Protein AF-A0A6N7SRK1-F1 (afdb_monomer_lite)

Radius of gyration: 11.83 Å; chains: 1; bounding box: 24×28×29 Å

Sequence (54 aa):
MNKKPDIEFRCEKCGSPQPKNDKKSNENYDVFDCNQVCECGGKFCMYMIGHKIG

Structure (mmCIF, N/CA/C/O backbone):
data_AF-A0A6N7SRK1-F1
#
_entry.id   AF-A0A6N7SRK1-F1
#
loop_
_atom_site.group_PDB
_atom_site.id
_atom_site.type_symbol
_atom_site.label_atom_id
_atom_site.label_alt_id
_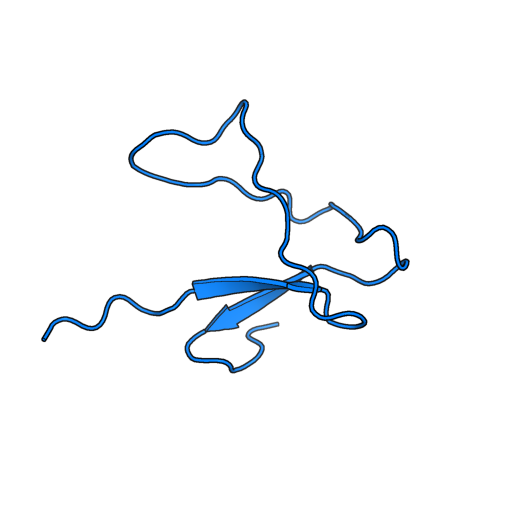atom_site.label_comp_id
_atom_site.label_asym_id
_atom_site.label_entity_id
_atom_site.label_seq_id
_atom_site.pdbx_PDB_ins_code
_atom_site.Cartn_x
_atom_site.Cartn_y
_atom_site.Cartn_z
_atom_site.occupancy
_atom_site.B_iso_or_equiv
_atom_site.auth_seq_id
_atom_site.auth_comp_id
_atom_site.auth_asym_id
_atom_site.auth_atom_id
_atom_site.pdbx_PDB_model_num
ATOM 1 N N . MET A 1 1 ? 10.744 -17.819 -20.093 1.00 45.47 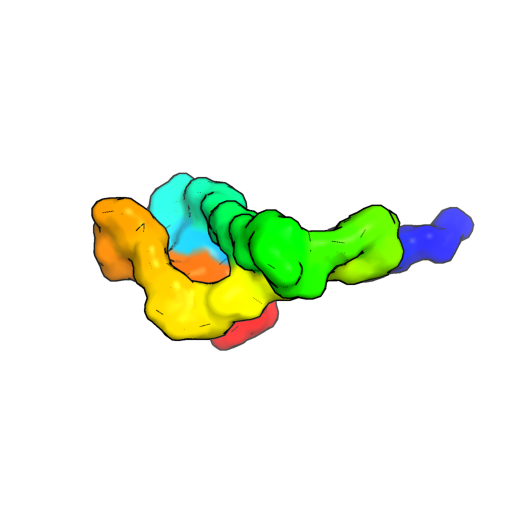1 MET A N 1
ATOM 2 C CA . MET A 1 1 ? 9.879 -16.671 -19.742 1.00 45.47 1 MET A CA 1
ATOM 3 C C . MET A 1 1 ? 10.288 -16.209 -18.360 1.00 45.47 1 MET A C 1
ATOM 5 O O . MET A 1 1 ? 10.120 -16.973 -17.419 1.00 45.47 1 MET A O 1
ATOM 9 N N . ASN A 1 2 ? 10.910 -15.035 -18.254 1.00 47.19 2 ASN A N 1
ATOM 10 C CA . ASN A 1 2 ? 11.319 -14.458 -16.976 1.00 47.19 2 ASN A CA 1
ATOM 11 C C . ASN A 1 2 ? 10.029 -14.069 -16.234 1.00 47.19 2 ASN A C 1
ATOM 13 O O . ASN A 1 2 ? 9.487 -12.991 -16.470 1.00 47.19 2 ASN A O 1
ATOM 17 N N . LYS A 1 3 ? 9.443 -15.005 -15.475 1.00 60.50 3 LYS A N 1
ATOM 18 C CA . LYS A 1 3 ? 8.237 -14.750 -14.684 1.00 60.50 3 LYS A CA 1
ATOM 19 C C . LYS A 1 3 ? 8.664 -13.760 -13.611 1.00 60.50 3 LYS A C 1
ATOM 21 O O . LYS A 1 3 ? 9.291 -14.157 -12.633 1.00 60.50 3 LYS A O 1
ATOM 26 N N . LYS A 1 4 ? 8.417 -12.468 -13.848 1.00 61.88 4 LYS A N 1
ATOM 27 C CA . LYS A 1 4 ? 8.523 -11.461 -12.793 1.00 61.88 4 LYS A CA 1
ATOM 28 C C . LYS A 1 4 ? 7.733 -12.011 -11.597 1.00 61.88 4 LYS A C 1
ATOM 30 O O . LYS A 1 4 ? 6.652 -12.557 -11.833 1.00 61.88 4 LYS A O 1
ATOM 35 N N . PRO A 1 5 ? 8.282 -11.976 -10.373 1.00 65.81 5 PRO A N 1
ATOM 36 C CA . PRO A 1 5 ? 7.543 -12.444 -9.214 1.00 65.81 5 PRO A CA 1
ATOM 37 C C . PRO A 1 5 ? 6.233 -11.659 -9.153 1.00 65.81 5 PRO A C 1
ATOM 39 O O . PRO A 1 5 ? 6.247 -10.429 -9.171 1.00 65.81 5 PRO A O 1
ATOM 42 N N . ASP A 1 6 ? 5.120 -12.385 -9.177 1.00 79.50 6 ASP A N 1
ATOM 43 C CA . ASP A 1 6 ? 3.781 -11.816 -9.078 1.00 79.50 6 ASP A CA 1
ATOM 44 C C . ASP A 1 6 ? 3.597 -11.394 -7.619 1.00 79.50 6 ASP A C 1
ATOM 46 O O . ASP A 1 6 ? 3.359 -12.239 -6.750 1.00 79.50 6 ASP A O 1
ATOM 50 N N . ILE A 1 7 ? 3.919 -10.129 -7.338 1.00 85.06 7 ILE A N 1
ATOM 51 C CA . ILE A 1 7 ? 3.863 -9.526 -6.007 1.00 85.06 7 ILE A CA 1
ATOM 52 C C . ILE A 1 7 ? 2.587 -8.696 -5.941 1.00 85.06 7 ILE A C 1
ATOM 54 O O . ILE A 1 7 ? 2.453 -7.697 -6.645 1.00 85.06 7 ILE A O 1
ATOM 58 N N . GLU A 1 8 ? 1.682 -9.084 -5.052 1.00 87.38 8 GLU A N 1
ATOM 59 C CA . GLU A 1 8 ? 0.403 -8.418 -4.839 1.00 87.38 8 GLU A CA 1
ATOM 60 C C . GLU A 1 8 ? 0.266 -8.014 -3.372 1.00 87.38 8 GLU A C 1
ATOM 62 O O . GLU A 1 8 ? 0.477 -8.820 -2.467 1.00 87.38 8 GLU A O 1
ATOM 67 N N . PHE A 1 9 ? -0.145 -6.777 -3.109 1.00 89.00 9 PHE A N 1
ATOM 68 C CA . PHE A 1 9 ? -0.538 -6.357 -1.767 1.00 89.00 9 PHE A CA 1
ATOM 69 C C . PHE A 1 9 ? -2.054 -6.423 -1.667 1.00 89.00 9 PHE A C 1
ATOM 71 O O . PHE A 1 9 ? -2.761 -5.711 -2.379 1.00 89.00 9 PHE A O 1
ATOM 78 N N . ARG A 1 10 ? -2.574 -7.282 -0.789 1.00 90.62 10 ARG A N 1
ATOM 79 C CA . ARG A 1 10 ? -4.022 -7.428 -0.583 1.00 90.62 10 ARG A CA 1
ATOM 80 C C . ARG A 1 10 ? -4.372 -7.649 0.877 1.00 90.62 10 ARG A C 1
ATOM 82 O O . ARG A 1 10 ? -3.551 -8.095 1.679 1.00 90.62 10 ARG A O 1
ATOM 89 N N . CYS A 1 11 ? -5.606 -7.312 1.227 1.00 92.31 11 CYS A N 1
ATOM 90 C CA . CYS A 1 11 ? -6.111 -7.443 2.578 1.00 92.31 11 CYS A CA 1
ATOM 91 C C . CYS A 1 11 ? -6.232 -8.919 2.958 1.00 92.31 11 CYS A C 1
ATOM 93 O O . CYS A 1 11 ? -6.804 -9.714 2.218 1.00 92.31 11 CYS A O 1
ATOM 95 N N . GLU A 1 12 ? -5.755 -9.282 4.144 1.00 90.06 12 GLU A N 1
ATOM 96 C CA . GLU A 1 12 ? -5.840 -10.659 4.640 1.00 90.06 12 GLU A CA 1
ATOM 97 C C . GLU A 1 12 ? -7.263 -11.121 4.992 1.00 90.06 12 GLU A C 1
ATOM 99 O O . GLU A 1 12 ? -7.501 -12.321 5.078 1.00 90.06 12 GLU A O 1
ATOM 104 N N . LYS A 1 13 ? -8.204 -10.191 5.204 1.00 89.75 13 LYS A N 1
ATOM 105 C CA . LYS A 1 13 ? -9.590 -10.519 5.571 1.00 89.75 13 LYS A CA 1
ATOM 106 C C . LYS A 1 13 ? -10.522 -10.564 4.368 1.00 89.75 13 LYS A C 1
ATOM 108 O O . LYS A 1 13 ? -11.210 -11.555 4.164 1.00 89.75 13 LYS A O 1
ATOM 113 N N . CYS A 1 14 ? -10.571 -9.479 3.598 1.00 91.50 14 CYS A N 1
ATOM 114 C CA . CYS A 1 14 ? -11.507 -9.345 2.479 1.00 91.50 14 CYS A CA 1
ATOM 115 C C . CYS A 1 14 ? -10.868 -9.600 1.110 1.00 91.50 14 CYS A C 1
ATOM 117 O O . CYS A 1 14 ? -11.582 -9.634 0.115 1.00 91.50 14 CYS A O 1
ATOM 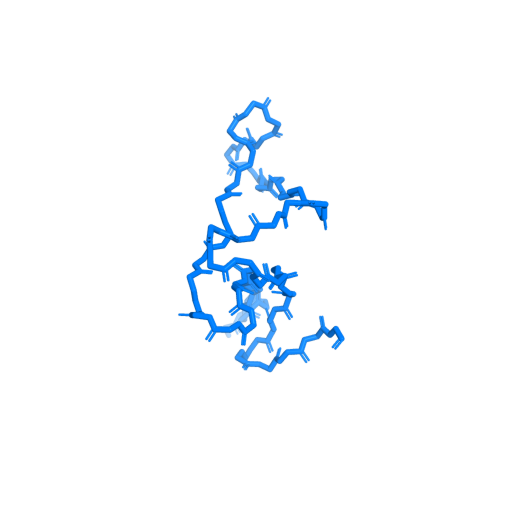119 N N . GLY A 1 15 ? -9.541 -9.739 1.029 1.00 87.44 15 GLY A N 1
ATOM 120 C CA . GLY A 1 15 ? -8.837 -9.930 -0.240 1.00 87.44 15 GLY A CA 1
ATOM 121 C C . GLY A 1 15 ? -8.744 -8.680 -1.118 1.00 87.44 15 GLY A C 1
ATOM 122 O O . GLY A 1 15 ? -8.149 -8.759 -2.188 1.00 87.44 15 GLY A O 1
ATOM 123 N N . SER A 1 16 ? -9.284 -7.533 -0.685 1.00 90.88 16 SER A N 1
ATOM 124 C CA . SER A 1 16 ? -9.216 -6.287 -1.456 1.00 90.88 16 SER A CA 1
ATOM 125 C C . SER A 1 16 ? -7.764 -5.872 -1.707 1.00 90.88 16 SER A C 1
ATOM 127 O O . SER A 1 16 ? -6.959 -5.936 -0.772 1.00 90.88 16 SER A O 1
ATOM 129 N N . PRO A 1 17 ? -7.417 -5.421 -2.923 1.00 90.19 17 PRO A N 1
ATOM 130 C CA . PRO A 1 17 ? -6.077 -4.935 -3.218 1.00 90.19 17 PRO A CA 1
ATOM 131 C C . PRO A 1 17 ? -5.765 -3.687 -2.389 1.00 90.19 17 PRO A C 1
ATOM 133 O O . PRO A 1 17 ? -6.647 -2.875 -2.095 1.00 90.19 17 PRO A O 1
ATOM 136 N N . GLN A 1 18 ? -4.504 -3.540 -1.998 1.00 89.56 18 GLN A N 1
ATOM 137 C CA . GLN A 1 18 ? -4.036 -2.331 -1.347 1.00 89.56 18 GLN A CA 1
ATOM 138 C C . GLN A 1 18 ? -3.938 -1.210 -2.389 1.00 89.56 18 GLN A C 1
ATOM 140 O O . GLN A 1 18 ? -3.259 -1.392 -3.403 1.00 89.56 18 GLN A O 1
ATOM 145 N N . PRO A 1 19 ? -4.576 -0.047 -2.175 1.00 88.94 19 PRO A N 1
ATOM 146 C CA . PRO A 1 19 ? -4.384 1.079 -3.069 1.00 88.94 19 PRO A CA 1
ATOM 147 C C . PRO A 1 19 ? -2.942 1.576 -2.952 1.00 88.94 19 PRO A C 1
ATOM 149 O O . PRO A 1 19 ? -2.364 1.651 -1.863 1.00 88.94 19 PRO A O 1
ATOM 152 N N . LYS A 1 20 ? -2.351 1.903 -4.096 1.00 89.38 20 LYS A N 1
ATOM 153 C CA . LYS A 1 20 ? -1.028 2.512 -4.141 1.00 89.38 20 LYS A CA 1
ATOM 154 C C . LYS A 1 20 ? -1.095 3.973 -3.720 1.00 89.38 20 LYS A C 1
ATOM 156 O O . LYS A 1 20 ? -2.117 4.641 -3.840 1.00 89.38 20 LYS A O 1
ATOM 161 N N . ASN A 1 21 ? 0.023 4.490 -3.240 1.00 88.56 21 ASN A N 1
ATOM 162 C CA . ASN A 1 21 ? 0.177 5.902 -2.958 1.00 88.56 21 ASN A CA 1
ATOM 163 C C . ASN A 1 21 ? 0.500 6.631 -4.264 1.00 88.56 21 ASN A C 1
ATOM 165 O O . ASN A 1 21 ? 1.668 6.725 -4.645 1.00 88.56 21 ASN A O 1
ATOM 169 N N . ASP A 1 22 ? -0.518 7.157 -4.945 1.00 85.38 22 ASP A N 1
ATOM 170 C CA . ASP A 1 22 ? -0.362 7.840 -6.239 1.00 85.38 22 ASP A CA 1
ATOM 171 C C . ASP A 1 22 ? 0.587 9.047 -6.190 1.00 85.38 22 ASP A C 1
ATOM 173 O O . ASP A 1 22 ? 1.167 9.417 -7.203 1.00 85.38 22 ASP A O 1
ATOM 177 N N . LYS A 1 23 ? 0.811 9.650 -5.012 1.00 88.75 23 LYS A N 1
ATOM 178 C CA . LYS A 1 23 ? 1.761 10.768 -4.863 1.00 88.75 23 LYS A CA 1
ATOM 179 C C . LYS A 1 23 ? 3.223 10.322 -4.867 1.00 88.75 23 LYS A C 1
ATOM 181 O O . LYS A 1 23 ? 4.102 11.142 -5.112 1.00 88.75 23 LYS A O 1
ATOM 186 N N . LYS A 1 24 ? 3.489 9.064 -4.508 1.00 88.88 24 LYS A N 1
ATOM 187 C CA . LYS A 1 24 ? 4.844 8.495 -4.412 1.00 88.88 24 LYS A CA 1
ATOM 188 C C . LYS A 1 24 ? 5.136 7.458 -5.493 1.00 88.88 24 LYS A C 1
ATOM 190 O O . LYS A 1 24 ? 6.303 7.156 -5.723 1.00 88.88 24 LYS A O 1
ATOM 195 N N . SER A 1 25 ? 4.093 6.916 -6.112 1.00 89.62 25 SER A N 1
ATOM 196 C CA . SER A 1 25 ? 4.181 5.950 -7.206 1.00 89.62 25 SER A CA 1
ATOM 197 C C . SER A 1 25 ? 4.475 6.664 -8.523 1.00 89.62 25 SER A C 1
ATOM 199 O O . SER A 1 25 ? 4.079 7.812 -8.718 1.00 89.62 25 SER A O 1
ATOM 201 N N . ASN A 1 26 ? 5.165 5.987 -9.433 1.00 89.56 26 ASN A N 1
ATOM 202 C CA . ASN A 1 26 ? 5.420 6.469 -10.787 1.00 89.56 26 ASN A CA 1
ATOM 203 C C . ASN A 1 26 ? 5.285 5.322 -11.803 1.00 89.56 26 ASN A C 1
ATOM 205 O O . ASN A 1 26 ? 4.856 4.226 -11.459 1.00 89.56 26 ASN A O 1
ATOM 209 N N . GLU A 1 27 ? 5.635 5.571 -13.065 1.00 89.56 27 GLU A N 1
ATOM 210 C CA . GLU A 1 27 ? 5.548 4.568 -14.139 1.00 89.56 27 GLU A CA 1
ATOM 211 C C . GLU A 1 27 ? 6.470 3.349 -13.950 1.00 89.56 27 GLU A C 1
ATOM 213 O O . GLU A 1 27 ? 6.220 2.295 -14.530 1.00 89.56 27 GLU A O 1
ATOM 218 N N . ASN A 1 28 ? 7.525 3.479 -13.141 1.00 85.62 28 ASN A N 1
ATOM 219 C CA . ASN A 1 28 ? 8.531 2.439 -12.936 1.00 85.62 28 ASN A CA 1
ATOM 220 C C . ASN A 1 28 ? 8.299 1.630 -11.655 1.00 85.62 28 ASN A C 1
ATOM 222 O O . ASN A 1 28 ? 8.681 0.461 -11.601 1.00 85.62 28 ASN A O 1
ATOM 226 N N . TYR A 1 29 ? 7.714 2.237 -10.618 1.00 82.75 29 TYR A N 1
ATOM 227 C CA . TYR A 1 29 ? 7.454 1.579 -9.343 1.00 82.75 29 TYR A CA 1
ATOM 228 C C . TYR A 1 29 ? 6.190 2.108 -8.655 1.00 82.75 29 TYR A C 1
ATOM 230 O O . TYR A 1 29 ? 5.920 3.310 -8.619 1.00 82.75 29 TYR A O 1
ATOM 238 N N . ASP A 1 30 ? 5.461 1.192 -8.021 1.00 87.44 30 ASP A N 1
ATOM 239 C CA . ASP A 1 30 ? 4.334 1.510 -7.151 1.00 87.44 30 ASP A CA 1
ATOM 240 C C . ASP A 1 30 ? 4.785 1.513 -5.683 1.00 87.44 30 ASP A C 1
ATOM 242 O O . ASP A 1 30 ? 5.510 0.624 -5.229 1.00 87.44 30 ASP A O 1
ATOM 246 N N . VAL A 1 31 ? 4.364 2.530 -4.930 1.00 89.00 31 VAL A N 1
ATOM 247 C CA . VAL A 1 31 ? 4.649 2.663 -3.496 1.00 89.00 31 VAL A CA 1
ATOM 248 C C . VAL A 1 31 ? 3.373 2.398 -2.715 1.00 89.00 31 VAL A C 1
ATOM 250 O O . VAL A 1 31 ? 2.388 3.111 -2.882 1.00 89.00 31 VAL A O 1
ATOM 253 N N . PHE A 1 32 ? 3.407 1.422 -1.815 1.00 87.69 32 PHE A N 1
ATOM 254 C CA . PHE A 1 32 ? 2.296 1.074 -0.928 1.00 87.69 32 PHE A CA 1
ATOM 255 C C . PHE A 1 32 ? 2.619 1.496 0.513 1.00 87.69 32 PHE A C 1
ATOM 257 O O . PHE A 1 32 ? 3.781 1.495 0.921 1.00 87.69 32 PHE A O 1
ATOM 264 N N . ASP A 1 33 ? 1.608 1.898 1.284 1.00 86.12 33 ASP A N 1
ATOM 265 C CA . ASP A 1 33 ? 1.785 2.307 2.683 1.00 86.12 33 ASP A CA 1
ATOM 266 C C . ASP A 1 33 ? 1.607 1.115 3.636 1.00 86.12 33 ASP A C 1
ATOM 268 O O . ASP A 1 33 ? 0.505 0.598 3.810 1.00 86.12 33 ASP A O 1
ATOM 272 N N . CYS A 1 34 ? 2.687 0.677 4.285 1.00 82.06 34 CYS A N 1
ATOM 273 C CA . CYS A 1 34 ? 2.663 -0.465 5.204 1.00 82.06 34 CYS A CA 1
ATOM 274 C C . CYS A 1 34 ? 1.779 -0.256 6.448 1.00 82.06 34 CYS A C 1
ATOM 276 O O . CYS A 1 34 ? 1.423 -1.232 7.105 1.00 82.06 34 CYS A O 1
ATOM 278 N N . ASN A 1 35 ? 1.435 0.990 6.788 1.00 84.81 35 ASN A N 1
ATOM 279 C CA . ASN A 1 35 ? 0.567 1.309 7.923 1.00 84.81 35 ASN A CA 1
ATOM 280 C C . ASN A 1 35 ? -0.898 1.469 7.519 1.00 84.81 35 ASN A C 1
ATOM 282 O O . ASN A 1 35 ? -1.756 1.687 8.378 1.00 84.81 35 ASN A O 1
ATOM 286 N N . GLN A 1 36 ? -1.202 1.378 6.225 1.00 86.19 36 GLN A N 1
ATOM 287 C CA . GLN A 1 36 ? -2.570 1.485 5.767 1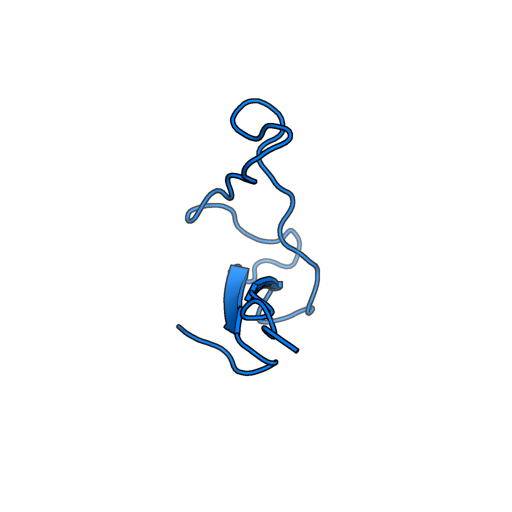.00 86.19 36 GLN A CA 1
ATOM 288 C C . GLN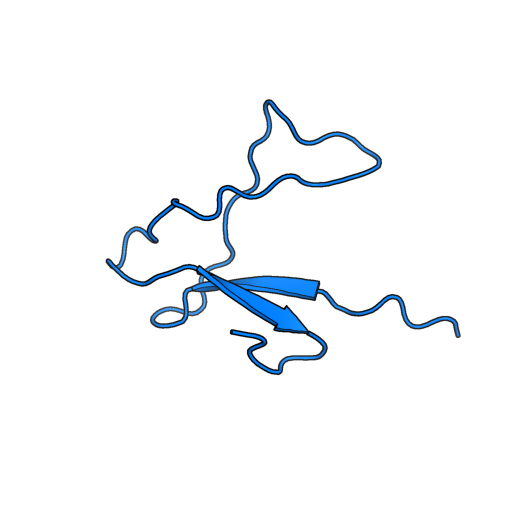 A 1 36 ? -3.386 0.290 6.263 1.00 86.19 36 GLN A C 1
ATOM 290 O O . GLN A 1 36 ? -2.983 -0.868 6.150 1.00 86.19 36 GLN A O 1
ATOM 295 N N . VAL A 1 37 ? -4.567 0.580 6.793 1.00 88.50 37 VAL A N 1
ATOM 296 C CA . VAL A 1 37 ? -5.540 -0.434 7.194 1.00 88.50 37 VAL A CA 1
ATOM 297 C C . VAL A 1 37 ? -6.615 -0.501 6.119 1.00 88.50 37 VAL A C 1
ATOM 299 O O . VAL A 1 37 ? -7.004 0.517 5.545 1.00 88.50 37 VAL A O 1
ATOM 302 N N . CYS A 1 38 ? -7.073 -1.707 5.805 1.00 90.19 38 CYS A N 1
ATOM 303 C CA . CYS A 1 38 ? -8.196 -1.883 4.900 1.00 90.19 38 CYS A CA 1
ATOM 304 C C . CYS A 1 38 ? -9.476 -1.348 5.554 1.00 90.19 38 CYS A C 1
ATOM 306 O O . CYS A 1 38 ? -9.640 -1.448 6.768 1.00 90.19 38 CYS A O 1
ATOM 308 N N . GLU A 1 39 ? -10.420 -0.851 4.756 1.00 89.94 39 GLU A N 1
ATOM 309 C CA . GLU A 1 39 ? -11.716 -0.356 5.243 1.00 89.94 39 GLU A CA 1
ATOM 310 C C . GLU A 1 39 ? -12.505 -1.422 6.024 1.00 89.94 39 GLU A C 1
ATOM 312 O O . GLU A 1 39 ? -13.296 -1.096 6.903 1.00 89.94 39 GLU A O 1
ATOM 317 N N . CYS A 1 40 ? -12.235 -2.710 5.782 1.00 89.31 40 CYS A N 1
ATOM 318 C CA . CYS A 1 40 ? -12.806 -3.822 6.548 1.00 89.31 40 CYS A CA 1
ATOM 319 C C . CYS A 1 40 ? -12.167 -4.030 7.943 1.00 89.31 40 CYS A C 1
ATOM 321 O O . CYS A 1 40 ? -12.515 -4.976 8.652 1.00 89.31 40 CYS A O 1
ATOM 323 N N . GLY A 1 41 ? -11.178 -3.214 8.325 1.00 88.12 41 GLY A N 1
ATOM 324 C CA . GLY A 1 41 ? -10.392 -3.368 9.554 1.00 88.12 41 GLY A CA 1
ATOM 325 C C . GLY A 1 41 ? -9.368 -4.511 9.508 1.00 88.12 41 GLY A C 1
ATOM 326 O O . GLY A 1 41 ? -8.928 -5.000 10.551 1.00 88.12 41 GLY A O 1
ATOM 327 N N . GLY A 1 42 ? -9.035 -5.010 8.316 1.00 88.31 42 GLY A N 1
ATOM 328 C CA . GLY A 1 42 ? -7.957 -5.977 8.091 1.00 88.31 42 GLY A CA 1
ATOM 329 C C . GLY A 1 42 ? -6.641 -5.295 7.720 1.00 88.31 42 GLY A C 1
ATOM 330 O O . GLY A 1 42 ? -6.637 -4.155 7.255 1.00 88.31 42 GLY A O 1
ATOM 331 N N . LYS A 1 43 ? -5.515 -5.995 7.885 1.00 89.62 43 LYS A N 1
ATOM 332 C CA . LYS A 1 43 ? -4.215 -5.503 7.417 1.00 89.62 43 LYS A CA 1
ATOM 333 C C . LYS A 1 43 ? -3.985 -5.919 5.971 1.00 89.62 43 LYS A C 1
ATOM 335 O O . LYS A 1 43 ? -4.483 -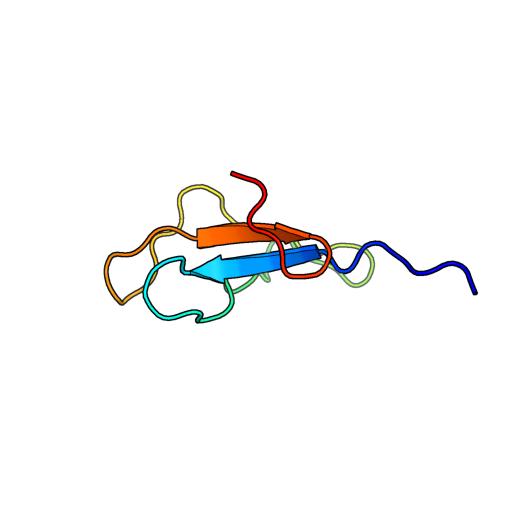6.957 5.521 1.00 89.62 43 LYS A O 1
ATOM 340 N N . PHE A 1 44 ? -3.238 -5.102 5.243 1.00 90.88 44 PHE A N 1
ATOM 341 C CA . PHE A 1 44 ? -2.704 -5.503 3.952 1.00 90.88 44 PHE A CA 1
ATOM 342 C C . PHE A 1 44 ? -1.425 -6.309 4.167 1.00 90.88 44 PHE A C 1
ATOM 344 O O . PHE A 1 44 ? -0.591 -5.967 5.004 1.00 90.88 44 PHE A O 1
ATOM 351 N N . CYS A 1 45 ? -1.299 -7.413 3.442 1.00 89.56 45 CYS A N 1
ATOM 352 C CA . CYS A 1 45 ? -0.120 -8.266 3.477 1.00 89.56 45 CYS A CA 1
ATOM 353 C C . CYS A 1 45 ? 0.408 -8.447 2.061 1.00 89.56 45 CYS A C 1
ATOM 355 O O . CYS A 1 45 ? -0.353 -8.379 1.092 1.00 89.56 45 CYS A O 1
ATOM 357 N N . MET A 1 46 ? 1.710 -8.692 1.958 1.00 89.62 46 MET A N 1
ATOM 358 C CA . MET A 1 46 ? 2.330 -9.035 0.691 1.00 89.62 46 MET A CA 1
ATOM 359 C C . MET A 1 46 ? 1.985 -10.482 0.348 1.00 89.62 46 MET A C 1
ATOM 361 O O . MET A 1 46 ? 2.046 -11.369 1.198 1.00 89.62 46 MET A O 1
ATOM 365 N N . TYR A 1 47 ? 1.623 -10.726 -0.899 1.00 88.94 47 TYR A N 1
ATOM 366 C CA . TYR A 1 47 ? 1.449 -12.046 -1.474 1.00 88.94 47 TYR A CA 1
ATOM 367 C C . TYR A 1 47 ? 2.422 -12.179 -2.630 1.00 88.94 47 TYR A C 1
ATOM 369 O O . TYR A 1 47 ? 2.599 -11.248 -3.408 1.00 88.94 47 TYR A O 1
ATOM 377 N N . MET A 1 48 ? 3.071 -13.330 -2.728 1.00 87.31 48 MET A N 1
ATOM 378 C CA . MET A 1 48 ? 3.997 -13.630 -3.805 1.00 87.31 48 MET A CA 1
ATOM 379 C C . MET A 1 48 ? 3.610 -14.979 -4.400 1.00 87.31 48 MET A C 1
ATOM 381 O O . MET A 1 48 ? 3.564 -15.979 -3.684 1.00 87.31 48 MET A O 1
ATOM 385 N N . ILE A 1 49 ? 3.271 -15.006 -5.692 1.00 85.00 49 ILE A N 1
ATOM 386 C CA . ILE A 1 49 ? 2.779 -16.221 -6.375 1.00 85.00 49 ILE A CA 1
ATOM 387 C C . ILE A 1 49 ? 1.539 -16.789 -5.640 1.00 85.00 49 ILE A C 1
ATOM 389 O O . ILE A 1 49 ? 1.395 -17.989 -5.429 1.00 85.00 49 ILE A O 1
ATOM 393 N N . GLY A 1 50 ? 0.657 -15.906 -5.158 1.00 81.44 50 GLY A N 1
ATOM 394 C CA . GLY A 1 50 ? -0.554 -16.276 -4.415 1.00 81.44 50 GLY A CA 1
ATOM 395 C C . GLY A 1 50 ? -0.342 -16.708 -2.955 1.00 81.44 50 GLY A C 1
ATOM 396 O O . GLY A 1 50 ? -1.325 -16.855 -2.224 1.00 81.44 50 GLY A O 1
ATOM 397 N N . HIS A 1 51 ? 0.901 -16.849 -2.488 1.00 84.25 51 HIS A N 1
ATOM 398 C CA . HIS A 1 51 ? 1.214 -17.189 -1.099 1.00 84.25 51 HIS A CA 1
ATOM 399 C C . HIS A 1 51 ? 1.430 -15.935 -0.257 1.00 84.25 51 HIS A C 1
ATOM 401 O O . HIS A 1 51 ? 2.158 -15.037 -0.669 1.00 84.25 51 HIS A O 1
ATOM 407 N N . LYS A 1 52 ? 0.822 -15.878 0.934 1.00 85.81 52 LYS A N 1
ATOM 408 C CA . LYS A 1 52 ? 1.047 -14.786 1.890 1.00 85.81 52 LYS A CA 1
ATOM 409 C C . LYS A 1 52 ? 2.507 -14.812 2.346 1.00 85.81 52 LYS A C 1
ATOM 411 O O . LYS A 1 52 ? 2.966 -15.813 2.888 1.00 85.81 52 LYS A O 1
ATOM 416 N N . ILE A 1 53 ? 3.210 -13.710 2.122 1.00 80.62 53 ILE A N 1
ATOM 417 C CA . ILE A 1 53 ? 4.552 -13.438 2.626 1.00 80.62 53 ILE A CA 1
ATOM 418 C C . ILE A 1 53 ? 4.383 -12.387 3.723 1.00 80.62 53 ILE A C 1
ATOM 420 O O . ILE A 1 53 ? 4.316 -11.187 3.452 1.00 80.62 53 ILE A O 1
ATOM 424 N N . GLY A 1 54 ? 4.212 -12.849 4.958 1.00 60.88 54 GLY A N 1
ATOM 425 C CA . GLY A 1 54 ? 3.955 -11.987 6.111 1.00 60.88 54 GLY A CA 1
ATOM 426 C C . GLY A 1 54 ? 3.617 -12.778 7.354 1.00 60.88 54 GLY A C 1
ATOM 427 O O . GLY A 1 54 ? 2.690 -13.615 7.260 1.00 60.88 54 GLY A O 1
#

Foldseek 3Di:
DPPDWPKFWAFPPPRHGFDFDPVPADPVGTHGDQPDADPVRTGIFIDTPNHTDD

Secondary structure (DSSP, 8-state):
------EEEEETTT-PBPPP-TTT--SS-----TTPBPTTSPBEEEEETTEEE-

pLDDT: mean 84.31, std 10.37, range [45.47, 92.31]